Protein AF-A0A232FMF8-F1 (afdb_monomer_lite)

Organism: NCBI:txid543379

Structure (mmCIF, N/CA/C/O backbone):
data_AF-A0A232FMF8-F1
#
_entry.id   AF-A0A232FMF8-F1
#
loop_
_atom_site.group_PDB
_atom_site.id
_atom_site.type_symbol
_atom_site.label_atom_id
_atom_site.label_alt_id
_atom_site.label_comp_id
_atom_site.label_asym_id
_atom_site.label_entity_id
_atom_site.label_seq_id
_atom_site.pdbx_PDB_ins_code
_atom_site.Cartn_x
_atom_site.Cartn_y
_atom_site.Cartn_z
_atom_site.occupancy
_atom_site.B_iso_or_equiv
_atom_site.auth_seq_id
_atom_site.auth_comp_id
_atom_site.auth_asym_id
_atom_site.auth_atom_id
_atom_site.pdbx_PDB_model_num
ATOM 1 N N . LEU A 1 1 ? 9.460 13.657 -20.929 1.00 50.88 1 LEU A N 1
ATOM 2 C CA . LEU A 1 1 ? 9.846 12.705 -19.869 1.00 50.88 1 LEU A CA 1
ATOM 3 C C . LEU A 1 1 ? 8.566 12.010 -19.461 1.00 50.88 1 LEU A C 1
ATOM 5 O O . LEU A 1 1 ? 7.736 12.652 -18.833 1.00 50.88 1 LEU A O 1
ATOM 9 N N . GLU A 1 2 ? 8.335 10.783 -19.924 1.00 55.31 2 GLU A N 1
ATOM 10 C CA . GLU A 1 2 ? 7.250 9.983 -19.351 1.00 55.31 2 GLU A CA 1
ATOM 11 C C . GLU A 1 2 ? 7.570 9.802 -17.869 1.00 55.31 2 GLU A C 1
ATOM 13 O O . GLU A 1 2 ? 8.673 9.373 -17.522 1.00 55.31 2 GLU A O 1
ATOM 18 N N . VAL A 1 3 ? 6.641 10.207 -17.002 1.00 60.56 3 VAL A N 1
ATOM 19 C CA . VAL A 1 3 ? 6.680 9.833 -15.590 1.00 60.56 3 VAL A CA 1
ATOM 20 C C . VAL A 1 3 ? 6.604 8.317 -15.600 1.00 60.56 3 VAL A C 1
ATOM 22 O O . VAL A 1 3 ? 5.570 7.735 -15.924 1.00 60.56 3 VAL A O 1
ATOM 25 N N . ARG A 1 4 ? 7.754 7.676 -15.404 1.00 63.88 4 ARG A N 1
ATOM 26 C CA . ARG A 1 4 ? 7.856 6.228 -15.358 1.00 63.88 4 ARG A CA 1
ATOM 27 C C . ARG A 1 4 ? 7.075 5.815 -14.117 1.00 63.88 4 ARG A C 1
ATOM 29 O O . ARG A 1 4 ? 7.614 5.945 -13.027 1.00 63.88 4 ARG A O 1
ATOM 36 N N . ARG A 1 5 ? 5.812 5.413 -14.305 1.00 71.81 5 ARG A N 1
ATOM 37 C CA . ARG A 1 5 ? 4.963 4.823 -13.263 1.00 71.81 5 ARG A CA 1
ATOM 38 C C . ARG A 1 5 ? 5.743 3.656 -12.683 1.00 71.81 5 ARG A C 1
ATOM 40 O O . ARG A 1 5 ? 6.062 2.718 -13.426 1.00 71.81 5 ARG A O 1
ATOM 47 N N . LEU A 1 6 ? 6.197 3.801 -11.447 1.00 84.19 6 LEU A N 1
ATOM 48 C CA . LEU A 1 6 ? 7.220 2.928 -10.892 1.00 84.19 6 LEU A CA 1
ATOM 49 C C . LEU A 1 6 ? 6.694 2.279 -9.627 1.00 84.19 6 LEU A C 1
ATOM 51 O O . LEU A 1 6 ? 6.981 2.750 -8.535 1.00 84.19 6 LEU A O 1
ATOM 55 N N . CYS A 1 7 ? 6.016 1.153 -9.807 1.00 90.88 7 CYS A N 1
ATOM 56 C CA . CYS A 1 7 ? 5.646 0.313 -8.688 1.00 90.88 7 CYS A CA 1
ATOM 57 C C . CYS A 1 7 ? 6.869 -0.003 -7.813 1.00 90.88 7 CYS A C 1
ATOM 59 O O . CYS A 1 7 ? 7.905 -0.476 -8.302 1.00 90.88 7 CYS A O 1
ATOM 61 N N . GLY A 1 8 ? 6.733 0.280 -6.523 1.00 92.00 8 GLY A N 1
ATOM 62 C CA . GLY A 1 8 ? 7.746 0.094 -5.495 1.00 92.00 8 GLY A CA 1
ATOM 63 C C . GLY A 1 8 ? 8.553 1.353 -5.168 1.00 92.00 8 GLY A C 1
ATOM 64 O O . GLY A 1 8 ? 9.606 1.252 -4.530 1.00 92.00 8 GLY A O 1
ATOM 65 N N . ASN A 1 9 ? 8.098 2.535 -5.596 1.00 92.38 9 ASN A N 1
ATOM 66 C CA . ASN A 1 9 ? 8.707 3.831 -5.279 1.00 92.38 9 ASN A CA 1
ATOM 67 C C . ASN A 1 9 ? 8.054 4.528 -4.066 1.00 92.38 9 ASN A C 1
ATOM 69 O O . ASN A 1 9 ? 8.494 5.620 -3.693 1.00 92.38 9 ASN A O 1
ATOM 73 N N . ARG A 1 10 ? 7.062 3.890 -3.426 1.00 89.75 10 ARG A N 1
ATOM 74 C CA . ARG A 1 10 ? 6.263 4.400 -2.291 1.00 89.75 10 ARG A CA 1
ATOM 75 C C . ARG A 1 10 ? 5.351 5.578 -2.651 1.00 89.75 10 ARG A C 1
ATOM 77 O O . ARG A 1 10 ? 4.957 6.343 -1.767 1.00 89.75 10 ARG A O 1
ATOM 84 N N . VAL A 1 11 ? 5.026 5.741 -3.928 1.00 89.12 11 VAL A N 1
ATOM 85 C CA . VAL A 1 11 ? 4.112 6.757 -4.449 1.00 89.12 11 VAL A CA 1
ATOM 86 C C . VAL A 1 11 ? 3.036 6.038 -5.243 1.00 89.12 11 VAL A C 1
ATOM 88 O O . VAL A 1 11 ? 3.329 5.412 -6.246 1.00 89.12 11 VAL A O 1
ATOM 91 N N . ILE A 1 12 ? 1.782 6.157 -4.805 1.00 88.00 12 ILE A N 1
ATOM 92 C CA . ILE A 1 12 ? 0.657 5.568 -5.535 1.00 88.00 12 ILE A CA 1
ATOM 93 C C . ILE A 1 12 ? 0.423 6.392 -6.805 1.00 88.00 12 ILE A C 1
ATOM 95 O O . ILE A 1 12 ? -0.134 7.494 -6.747 1.00 88.00 12 ILE A O 1
ATOM 99 N N . ASP A 1 13 ? 0.862 5.861 -7.943 1.00 89.88 13 ASP A N 1
ATOM 100 C CA . ASP A 1 13 ? 0.668 6.468 -9.258 1.00 89.88 13 ASP A CA 1
ATOM 101 C C . ASP A 1 13 ? -0.716 6.124 -9.852 1.00 89.88 13 ASP A C 1
ATOM 103 O O . ASP A 1 13 ? -1.456 5.258 -9.378 1.00 89.88 13 ASP A O 1
ATOM 107 N N . GLU A 1 14 ? -1.099 6.801 -10.940 1.00 85.69 14 GLU A N 1
ATOM 108 C CA . GLU A 1 14 ? -2.348 6.497 -11.649 1.00 85.69 14 GLU A CA 1
ATOM 109 C C . GLU A 1 14 ? -2.427 5.022 -12.085 1.00 85.69 14 GLU A C 1
ATOM 111 O O . GLU A 1 14 ? -1.657 4.560 -12.933 1.00 85.69 14 GLU A O 1
ATOM 116 N N . GLY A 1 15 ? -3.435 4.312 -11.572 1.00 86.44 15 GLY A N 1
ATOM 117 C CA . GLY A 1 15 ? -3.691 2.900 -11.873 1.00 86.44 15 GLY A CA 1
ATOM 118 C C . GLY A 1 15 ? -3.140 1.923 -10.831 1.00 86.44 15 GLY A C 1
ATOM 119 O O . GLY A 1 15 ? -3.481 0.737 -10.889 1.00 86.44 15 GLY A O 1
ATOM 120 N N . GLU A 1 16 ? -2.357 2.413 -9.874 1.00 91.56 16 GLU A N 1
ATOM 121 C CA . GLU A 1 16 ? -1.955 1.677 -8.680 1.00 91.56 16 GLU A CA 1
ATOM 122 C C . GLU A 1 16 ? -3.006 1.845 -7.575 1.00 91.56 16 GLU A C 1
ATOM 124 O O . GLU A 1 16 ? -3.759 2.819 -7.531 1.00 91.56 16 GLU A O 1
ATOM 129 N N . GLN A 1 17 ? -3.097 0.850 -6.699 1.00 90.25 17 GLN A N 1
ATOM 130 C CA . GLN A 1 17 ? -3.996 0.861 -5.539 1.00 90.25 17 GLN A CA 1
ATOM 131 C C . GLN A 1 17 ? -3.224 0.929 -4.220 1.00 90.25 17 GLN A C 1
ATOM 133 O O . GLN A 1 17 ? -3.821 1.161 -3.173 1.00 90.25 17 GLN A O 1
ATOM 138 N N . CYS A 1 18 ? -1.920 0.669 -4.260 1.00 91.69 18 CYS A N 1
ATOM 139 C CA . CYS A 1 18 ? -1.023 0.692 -3.118 1.00 91.69 18 CYS A CA 1
ATOM 140 C C . CYS A 1 18 ? 0.423 0.716 -3.619 1.00 91.69 18 CYS A C 1
ATOM 142 O O . CYS A 1 18 ? 0.712 0.146 -4.665 1.00 91.69 18 CYS A O 1
ATOM 144 N N . ASP A 1 19 ? 1.329 1.316 -2.851 1.00 93.50 19 ASP A N 1
ATOM 145 C CA . ASP A 1 19 ? 2.768 1.162 -3.052 1.00 93.50 19 ASP A CA 1
ATOM 146 C C . ASP A 1 19 ? 3.462 1.118 -1.684 1.00 93.50 19 ASP A C 1
ATOM 148 O O . ASP A 1 19 ? 3.482 2.082 -0.916 1.00 93.50 19 ASP A O 1
ATOM 152 N N . CYS A 1 20 ? 4.005 -0.050 -1.373 1.00 93.12 20 CYS A N 1
ATOM 153 C CA . CYS A 1 20 ? 4.649 -0.408 -0.112 1.00 93.12 20 CYS A CA 1
ATOM 154 C C . CYS A 1 20 ? 6.189 -0.339 -0.183 1.00 93.12 20 CYS A C 1
ATOM 156 O O . CYS A 1 20 ? 6.865 -0.652 0.805 1.00 93.12 20 CYS A O 1
ATOM 158 N N . GLY A 1 21 ? 6.753 0.093 -1.314 1.00 92.31 21 GLY A N 1
ATOM 159 C CA . GLY A 1 21 ? 8.186 0.089 -1.593 1.00 92.31 21 GLY A CA 1
ATOM 160 C C . GLY A 1 21 ? 8.649 -1.164 -2.331 1.00 92.31 21 GLY A C 1
ATOM 161 O O . GLY A 1 21 ? 7.890 -1.825 -3.037 1.00 92.31 21 GLY A O 1
ATOM 162 N N . THR A 1 22 ? 9.929 -1.494 -2.186 1.00 92.88 22 THR A N 1
ATOM 163 C CA . THR A 1 22 ? 10.533 -2.604 -2.934 1.00 92.88 22 THR A CA 1
ATOM 164 C C . THR A 1 22 ? 9.925 -3.961 -2.556 1.00 92.88 22 THR A C 1
ATOM 166 O O . THR A 1 22 ? 9.327 -4.120 -1.492 1.00 92.88 22 THR A O 1
ATOM 169 N N . ILE A 1 23 ? 10.123 -4.976 -3.407 1.00 91.25 23 ILE A N 1
ATOM 170 C CA . ILE A 1 23 ? 9.576 -6.330 -3.203 1.00 91.25 23 ILE A CA 1
ATOM 171 C C . ILE A 1 23 ? 9.936 -6.903 -1.825 1.00 91.25 23 ILE A C 1
ATOM 173 O O . ILE A 1 23 ? 9.077 -7.470 -1.152 1.00 91.25 23 ILE A O 1
ATOM 177 N N . GLU A 1 24 ? 11.184 -6.739 -1.393 1.00 90.38 24 GLU A N 1
ATOM 178 C CA . GLU A 1 24 ? 11.678 -7.276 -0.118 1.00 90.38 24 GLU A CA 1
ATOM 179 C C . GLU A 1 24 ? 11.081 -6.547 1.095 1.00 90.38 24 GLU A C 1
ATOM 181 O O . GLU A 1 24 ? 10.749 -7.163 2.111 1.00 90.38 24 GLU A O 1
ATOM 186 N N . GLU A 1 25 ? 10.910 -5.230 0.989 1.00 89.44 25 GLU A N 1
ATOM 187 C CA . GLU A 1 25 ? 10.332 -4.410 2.054 1.00 89.44 25 GLU A CA 1
ATOM 188 C C . GLU A 1 25 ? 8.836 -4.685 2.201 1.00 89.44 25 GLU A C 1
ATOM 190 O O . GLU A 1 25 ? 8.339 -4.893 3.310 1.00 89.44 25 GLU A O 1
ATOM 195 N N . CYS A 1 26 ? 8.125 -4.728 1.076 1.00 91.31 26 CYS A N 1
ATOM 196 C CA . CYS A 1 26 ? 6.677 -4.832 1.050 1.00 91.31 26 CYS A CA 1
ATOM 197 C C . CYS A 1 26 ? 6.154 -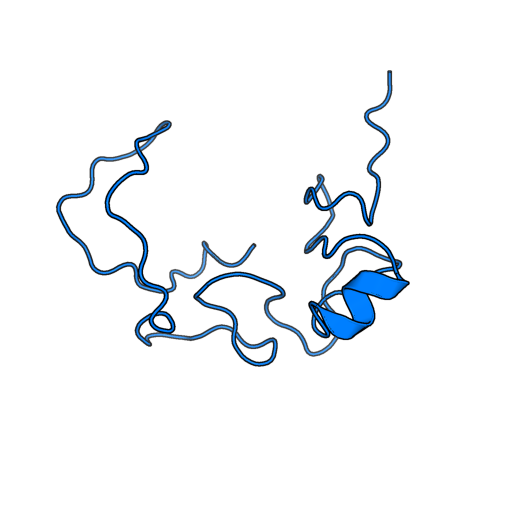6.118 1.690 1.00 91.31 26 CYS A C 1
ATOM 199 O O . CYS A 1 26 ? 5.195 -6.067 2.457 1.00 91.31 26 CYS A O 1
ATOM 201 N N . GLN A 1 27 ? 6.830 -7.252 1.460 1.00 86.69 27 GLN A N 1
ATOM 202 C CA . GLN A 1 27 ? 6.456 -8.545 2.050 1.00 86.69 27 GLN A CA 1
ATOM 203 C C . GLN A 1 27 ? 6.335 -8.495 3.580 1.00 86.69 27 GLN A C 1
ATOM 205 O O . GLN A 1 27 ? 5.548 -9.241 4.160 1.00 86.69 27 GLN A O 1
ATOM 210 N N . ASN A 1 28 ? 7.102 -7.613 4.229 1.00 87.75 28 ASN A N 1
ATOM 211 C CA . ASN A 1 28 ? 7.099 -7.443 5.679 1.00 87.75 28 ASN A CA 1
ATOM 212 C C . ASN A 1 28 ? 6.261 -6.241 6.141 1.00 87.75 28 ASN A C 1
ATOM 214 O O . ASN A 1 28 ? 5.785 -6.232 7.276 1.00 87.75 28 ASN A O 1
ATOM 218 N N . LEU A 1 29 ? 6.115 -5.219 5.293 1.00 89.62 29 LEU A N 1
ATOM 219 C CA . LEU A 1 29 ? 5.459 -3.961 5.641 1.00 89.62 29 LEU A CA 1
ATOM 220 C C . LEU A 1 29 ? 3.940 -4.025 5.453 1.00 89.62 29 LEU A C 1
ATOM 222 O O . LEU A 1 29 ? 3.196 -3.556 6.314 1.00 89.62 29 LEU A O 1
ATOM 226 N N . ASP A 1 30 ? 3.496 -4.580 4.328 1.00 90.00 30 ASP A N 1
ATOM 227 C CA . ASP A 1 30 ? 2.104 -4.524 3.902 1.00 90.00 30 ASP A CA 1
ATOM 228 C C . ASP A 1 30 ? 1.714 -5.788 3.112 1.00 90.00 30 ASP A C 1
ATOM 230 O O . ASP A 1 30 ? 1.809 -5.823 1.884 1.00 90.00 30 ASP A O 1
ATOM 234 N N . PRO A 1 31 ? 1.237 -6.846 3.795 1.00 91.69 31 PRO A N 1
ATOM 235 C CA . PRO A 1 31 ? 0.819 -8.087 3.138 1.00 91.69 31 PRO A CA 1
ATOM 236 C C . PRO A 1 31 ? -0.449 -7.927 2.279 1.00 91.69 31 PRO A C 1
ATOM 238 O O . PRO A 1 31 ? -0.890 -8.880 1.634 1.00 91.69 31 PRO A O 1
ATOM 241 N N . CYS A 1 32 ? -1.076 -6.751 2.297 1.00 94.44 32 CYS A N 1
ATOM 242 C CA . CYS A 1 32 ? -2.282 -6.450 1.542 1.00 94.44 32 CYS A CA 1
ATOM 243 C C . CYS A 1 32 ? -1.966 -5.891 0.149 1.00 94.44 32 CYS A C 1
ATOM 245 O O . CYS A 1 32 ? -2.848 -5.876 -0.712 1.00 94.44 32 CYS A O 1
ATOM 247 N N . CYS A 1 33 ? -0.727 -5.449 -0.075 1.00 94.38 33 CYS A N 1
ATOM 248 C CA . CYS A 1 33 ? -0.254 -4.944 -1.352 1.00 94.38 33 CYS A CA 1
ATOM 249 C C . CYS A 1 33 ? 0.580 -6.003 -2.085 1.00 94.38 33 CYS A C 1
ATOM 251 O O . CYS A 1 33 ? 1.457 -6.635 -1.501 1.00 94.38 33 CYS A O 1
ATOM 253 N N . ASP A 1 34 ? 0.318 -6.201 -3.375 1.00 93.88 34 ASP A N 1
ATOM 254 C CA . ASP A 1 34 ? 1.174 -6.994 -4.254 1.00 93.88 34 ASP A CA 1
ATOM 255 C C . ASP A 1 34 ? 2.336 -6.115 -4.755 1.00 93.88 34 ASP A C 1
ATOM 257 O O . ASP A 1 34 ? 2.107 -5.219 -5.573 1.00 93.88 34 ASP A O 1
ATOM 261 N N . PRO A 1 35 ? 3.588 -6.373 -4.328 1.00 92.06 35 PRO A N 1
ATOM 262 C CA . PRO A 1 35 ? 4.726 -5.527 -4.677 1.00 92.06 35 PRO A CA 1
ATOM 263 C C . PRO A 1 35 ? 5.162 -5.610 -6.141 1.00 92.06 35 PRO A C 1
ATOM 265 O O . PRO A 1 35 ? 6.043 -4.863 -6.558 1.00 92.06 35 PRO A O 1
ATOM 268 N N . ILE A 1 36 ? 4.623 -6.552 -6.918 1.00 91.94 36 ILE A N 1
ATOM 269 C CA . ILE A 1 36 ? 4.934 -6.678 -8.346 1.00 91.94 36 ILE A CA 1
ATOM 270 C C . ILE A 1 36 ? 3.974 -5.820 -9.167 1.00 91.94 36 ILE A C 1
ATOM 272 O O . ILE A 1 36 ? 4.352 -5.291 -10.213 1.00 91.94 36 ILE A O 1
ATOM 276 N N . THR A 1 37 ? 2.722 -5.710 -8.719 1.00 92.25 37 THR A N 1
ATOM 277 C CA . THR A 1 37 ? 1.656 -5.062 -9.490 1.00 92.25 37 THR A CA 1
ATOM 278 C C . THR A 1 37 ? 1.173 -3.743 -8.896 1.00 92.25 37 THR A C 1
ATOM 280 O O . THR A 1 37 ? 0.436 -3.038 -9.585 1.00 92.25 37 THR A O 1
ATOM 283 N N . CYS A 1 38 ? 1.567 -3.413 -7.660 1.00 93.12 38 CYS A N 1
ATOM 284 C CA . CYS A 1 38 ? 1.089 -2.256 -6.895 1.00 93.12 38 CYS A CA 1
ATOM 285 C C . CYS A 1 38 ? -0.442 -2.192 -6.841 1.00 93.12 38 CYS A C 1
ATOM 287 O O . CYS A 1 38 ? -1.091 -1.146 -6.926 1.00 93.12 38 CYS A O 1
ATOM 289 N N . LYS A 1 39 ? -1.036 -3.382 -6.735 1.00 93.25 39 LYS A N 1
ATOM 290 C CA . LYS A 1 39 ? -2.467 -3.607 -6.574 1.00 93.25 39 LYS A CA 1
ATOM 291 C C . LYS A 1 39 ? -2.723 -4.340 -5.278 1.00 93.25 39 LYS A C 1
ATOM 293 O O . LYS A 1 39 ? -1.843 -4.999 -4.729 1.00 93.25 39 LYS A O 1
ATOM 298 N N . LEU A 1 40 ? -3.959 -4.250 -4.814 1.00 94.19 40 LEU A N 1
ATOM 299 C CA . LEU A 1 40 ? -4.389 -5.036 -3.673 1.00 94.19 40 LEU A CA 1
ATOM 300 C C . LEU A 1 40 ? -4.320 -6.527 -4.010 1.00 94.19 40 LEU A C 1
ATOM 302 O O . LEU A 1 40 ? -4.641 -6.953 -5.126 1.00 94.19 40 LEU A O 1
ATOM 306 N N . THR A 1 41 ? -3.930 -7.329 -3.025 1.00 93.75 41 THR A N 1
ATOM 307 C CA . THR A 1 41 ? -4.107 -8.779 -3.106 1.00 93.75 41 THR A CA 1
ATOM 308 C C . THR A 1 41 ? -5.600 -9.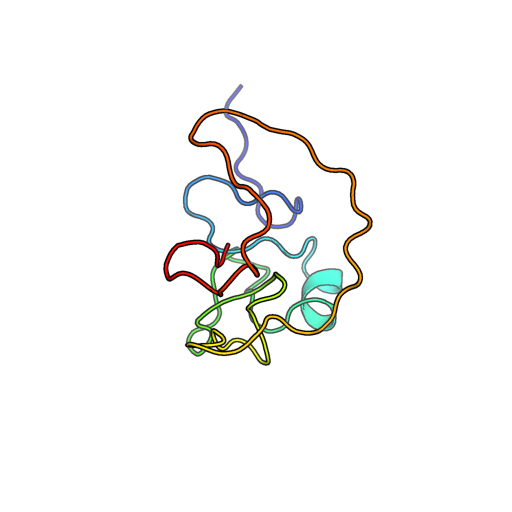112 -3.208 1.00 93.75 41 THR A C 1
ATOM 310 O O . THR A 1 41 ? -6.461 -8.305 -2.858 1.00 93.75 41 THR A O 1
ATOM 313 N N . ARG A 1 42 ? -5.945 -10.292 -3.742 1.00 91.00 42 ARG A N 1
ATOM 314 C CA . ARG A 1 42 ? -7.336 -10.630 -4.115 1.00 91.00 42 ARG A CA 1
ATOM 315 C C . ARG A 1 42 ? -8.347 -10.467 -2.979 1.00 91.00 42 ARG A C 1
ATOM 317 O O . ARG A 1 42 ? -9.504 -10.155 -3.242 1.00 91.00 42 ARG A O 1
ATOM 324 N N . GLU A 1 43 ? -7.924 -10.701 -1.745 1.00 89.62 43 GLU A N 1
ATOM 325 C CA . GLU A 1 43 ? -8.767 -10.652 -0.553 1.00 89.62 43 GLU A CA 1
ATOM 326 C C . GLU A 1 43 ? -8.664 -9.321 0.211 1.00 89.62 43 GLU A C 1
ATOM 328 O O . GLU A 1 43 ? -9.350 -9.148 1.222 1.00 89.62 43 GLU A O 1
ATOM 333 N N . ALA A 1 44 ? -7.816 -8.393 -0.240 1.00 92.50 44 ALA A N 1
ATOM 334 C CA . ALA A 1 44 ? -7.601 -7.107 0.404 1.00 92.50 44 ALA A CA 1
ATOM 335 C C . ALA A 1 44 ? -8.594 -6.042 -0.088 1.00 92.50 44 ALA A C 1
ATOM 337 O O . ALA A 1 44 ? -8.816 -5.847 -1.280 1.00 92.50 44 ALA A O 1
ATOM 338 N N . GLU A 1 45 ? -9.171 -5.309 0.860 1.00 89.75 45 GLU A N 1
ATOM 339 C CA . GLU A 1 45 ? -10.043 -4.148 0.632 1.00 89.75 45 GLU A CA 1
ATOM 340 C C . GLU A 1 45 ? -9.298 -2.816 0.817 1.00 89.75 45 GLU A C 1
ATOM 342 O O . GLU A 1 45 ? -9.815 -1.753 0.474 1.00 89.75 45 GLU A O 1
ATOM 347 N N . CYS A 1 46 ? -8.122 -2.867 1.440 1.00 87.25 46 CYS A N 1
ATOM 348 C CA . CYS A 1 46 ? -7.225 -1.749 1.706 1.00 87.25 46 CYS A CA 1
ATOM 349 C C . CYS A 1 46 ? -5.802 -2.279 1.916 1.00 87.25 46 CYS A C 1
ATOM 351 O O . CYS A 1 46 ? -5.636 -3.453 2.254 1.00 87.25 46 CYS A O 1
ATOM 353 N N . ALA A 1 47 ? -4.807 -1.406 1.760 1.00 88.00 47 ALA A N 1
ATOM 354 C CA . ALA A 1 47 ? -3.401 -1.718 2.006 1.00 88.00 47 ALA A CA 1
ATOM 355 C C . ALA A 1 47 ? -2.855 -0.972 3.228 1.00 88.00 47 ALA A C 1
ATOM 357 O O . ALA A 1 47 ? -2.531 -1.573 4.252 1.00 88.00 47 ALA A O 1
ATOM 358 N N . SER A 1 48 ? -2.903 0.362 3.185 1.00 80.31 48 SER A N 1
ATOM 359 C CA . SER A 1 48 ? -2.307 1.213 4.212 1.00 80.31 48 SER A CA 1
ATOM 360 C C . SER A 1 48 ? -3.325 2.122 4.924 1.00 80.31 48 SER A C 1
ATOM 362 O O . SER A 1 48 ? -4.519 2.149 4.613 1.00 80.31 48 SER A O 1
ATOM 364 N N . GLY A 1 49 ? -2.856 2.859 5.935 1.00 76.31 49 GLY A N 1
ATOM 365 C CA . GLY A 1 49 ? -3.617 3.928 6.583 1.00 76.31 49 GLY A CA 1
ATOM 366 C C . GLY A 1 49 ? -4.379 3.543 7.863 1.00 76.31 49 GLY A C 1
ATOM 367 O O . GLY A 1 49 ? -4.551 2.373 8.206 1.00 76.31 49 GLY A O 1
ATOM 368 N N . PRO A 1 50 ? -4.878 4.547 8.613 1.00 73.38 50 PRO A N 1
ATOM 369 C CA . PRO A 1 50 ? -5.454 4.366 9.954 1.00 73.38 50 PRO A CA 1
ATOM 370 C C . PRO A 1 50 ? -6.804 3.625 9.973 1.00 73.38 50 PRO A C 1
ATOM 372 O O . PRO A 1 50 ? -7.311 3.279 11.046 1.00 73.38 50 PRO A O 1
ATOM 375 N N . CYS A 1 51 ? -7.387 3.414 8.792 1.00 79.06 51 CYS A N 1
ATOM 376 C CA . CYS A 1 51 ? -8.662 2.742 8.563 1.00 79.06 51 CYS A CA 1
ATOM 377 C C . CYS A 1 51 ? -8.512 1.344 7.953 1.00 79.06 51 CYS A C 1
ATOM 379 O O . CYS A 1 51 ? -9.526 0.694 7.690 1.00 79.06 51 CYS A O 1
ATOM 381 N N . CYS A 1 52 ? -7.277 0.877 7.759 1.00 81.75 52 CYS A N 1
ATOM 382 C CA . CYS A 1 52 ? -6.994 -0.472 7.308 1.00 81.75 52 CYS A CA 1
ATOM 383 C C . CYS A 1 52 ? -6.533 -1.335 8.481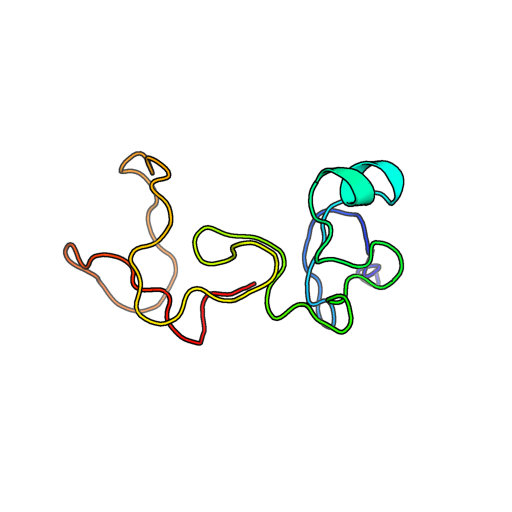 1.00 81.75 52 CYS A C 1
ATOM 385 O O . CYS A 1 52 ? -5.623 -0.972 9.229 1.00 81.75 52 CYS A O 1
ATOM 387 N N . LYS A 1 53 ? -7.179 -2.484 8.673 1.00 86.00 53 LYS A N 1
ATOM 388 C CA . LYS A 1 53 ? -6.736 -3.482 9.646 1.00 86.00 53 LYS A CA 1
ATOM 389 C C . LYS A 1 53 ? -6.878 -4.864 9.042 1.00 86.00 53 LYS A C 1
ATOM 391 O O . LYS A 1 53 ? -7.982 -5.260 8.682 1.00 86.00 53 LYS A O 1
ATOM 396 N N . ASN A 1 54 ? -5.777 -5.613 8.994 1.00 88.94 54 ASN A N 1
ATOM 397 C CA . ASN A 1 54 ? -5.736 -6.955 8.407 1.00 88.94 54 ASN A CA 1
ATOM 398 C C . ASN A 1 54 ? -6.339 -6.972 6.990 1.00 88.94 54 ASN A C 1
ATOM 400 O O . ASN A 1 54 ? -7.213 -7.789 6.703 1.00 88.94 54 ASN A O 1
ATOM 404 N N . CYS A 1 55 ? -5.937 -6.011 6.154 1.00 91.12 55 CYS A N 1
ATOM 405 C CA . CYS A 1 55 ? -6.415 -5.844 4.779 1.00 91.12 55 CYS A CA 1
ATOM 406 C C . CYS A 1 55 ? -7.924 -5.609 4.632 1.00 91.12 55 CYS A C 1
ATOM 408 O O . CYS A 1 55 ? -8.461 -5.720 3.534 1.00 91.12 55 CYS A O 1
ATOM 410 N N . ARG A 1 56 ? -8.630 -5.295 5.723 1.00 87.94 56 ARG A N 1
ATOM 411 C CA . ARG A 1 56 ? -10.057 -4.979 5.707 1.00 87.94 56 ARG A CA 1
ATOM 412 C C . ARG A 1 56 ? -10.300 -3.554 6.128 1.00 87.94 56 ARG A C 1
ATOM 414 O O . ARG A 1 56 ? -9.663 -3.032 7.055 1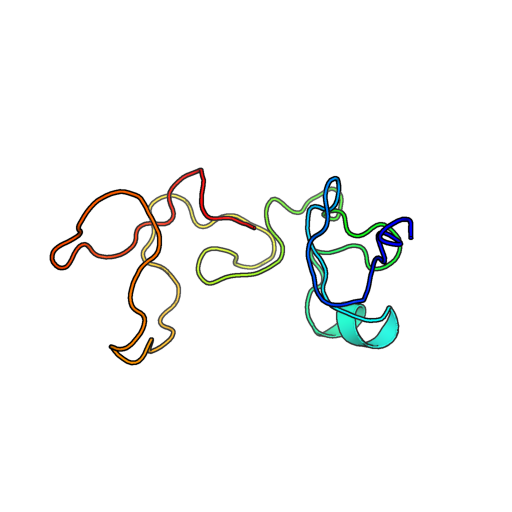.00 87.94 56 ARG A O 1
ATOM 421 N N . ARG A 1 57 ? -11.284 -2.947 5.478 1.00 80.69 57 ARG A N 1
ATOM 422 C CA . ARG A 1 57 ? -11.705 -1.602 5.821 1.00 80.69 57 ARG A CA 1
ATOM 423 C C . ARG A 1 57 ? -12.473 -1.613 7.132 1.00 80.69 57 ARG A C 1
ATOM 425 O O . ARG A 1 57 ? -13.432 -2.358 7.331 1.00 80.69 57 ARG A O 1
ATOM 432 N N . LEU A 1 58 ? -12.070 -0.728 8.030 1.00 76.19 58 LEU A N 1
ATOM 433 C CA . LEU A 1 58 ? -12.778 -0.479 9.274 1.00 76.19 58 LEU A CA 1
ATOM 434 C C . LEU A 1 58 ? -14.086 0.280 8.989 1.00 76.19 58 LEU A C 1
ATOM 436 O O . LEU A 1 58 ? -14.098 1.502 8.888 1.00 76.19 58 LEU A O 1
ATOM 440 N N . GLN A 1 59 ? -15.200 -0.439 8.857 1.00 67.50 59 GLN A N 1
ATOM 441 C CA . GLN A 1 59 ? -16.531 0.150 8.673 1.00 67.50 59 GLN A CA 1
ATOM 442 C C . GLN A 1 59 ? -17.071 0.685 10.013 1.00 67.50 59 GLN A C 1
ATOM 444 O O . GLN A 1 59 ? -17.134 -0.049 10.998 1.00 67.50 59 GLN A O 1
ATOM 449 N N . ASN A 1 60 ? -17.486 1.957 10.064 1.00 55.28 60 ASN A N 1
ATOM 450 C CA . ASN A 1 60 ? -18.176 2.586 11.208 1.00 55.28 60 ASN A CA 1
ATOM 451 C C . ASN A 1 60 ? -17.445 2.571 12.574 1.00 55.28 60 ASN A C 1
ATOM 453 O O . ASN A 1 60 ? -18.031 2.951 13.592 1.00 55.28 60 ASN A O 1
ATOM 457 N N . SER A 1 61 ? -16.165 2.194 12.627 1.00 53.50 61 SER A N 1
ATOM 458 C CA . SER A 1 61 ? -15.353 2.192 13.851 1.00 53.50 61 SER A CA 1
ATOM 459 C C . SER A 1 61 ? -14.390 3.379 13.913 1.00 53.50 61 SER A C 1
ATOM 461 O O . SER A 1 61 ? -13.973 3.918 12.890 1.00 53.50 61 SER A O 1
ATOM 463 N N . ARG A 1 62 ? -14.017 3.800 15.131 1.00 55.41 62 ARG A N 1
ATOM 464 C CA . ARG A 1 62 ? -12.961 4.810 15.305 1.00 55.41 62 ARG A CA 1
ATOM 465 C C . ARG A 1 62 ? -11.650 4.275 14.709 1.00 55.41 62 ARG A C 1
ATOM 467 O O . ARG A 1 62 ? -11.350 3.106 14.964 1.00 55.41 62 ARG A O 1
ATOM 474 N N . PRO A 1 63 ? -10.871 5.101 13.986 1.00 56.66 63 PRO A N 1
ATOM 475 C CA . PRO A 1 63 ? -9.548 4.707 13.517 1.00 56.66 63 PRO A CA 1
ATOM 476 C C . PRO A 1 63 ? -8.697 4.217 14.691 1.00 56.66 63 PRO A C 1
ATOM 478 O O . PRO A 1 63 ? -8.861 4.674 15.833 1.00 56.66 63 PRO A O 1
ATOM 481 N N . VAL A 1 64 ? -7.809 3.258 14.420 1.00 55.75 64 VAL A N 1
ATOM 482 C CA . VAL A 1 64 ? -6.875 2.739 15.428 1.00 55.75 64 VAL A CA 1
ATOM 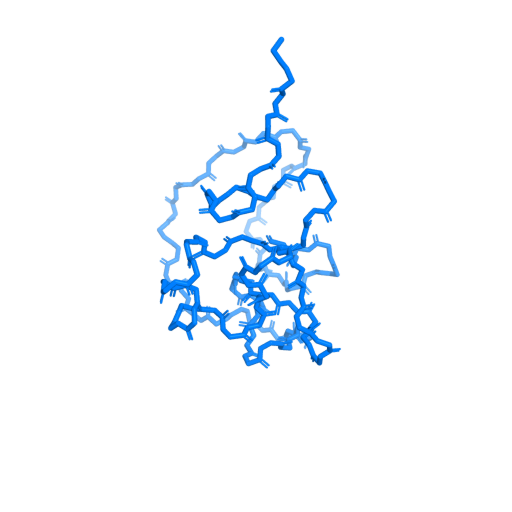483 C C . VAL A 1 64 ? -6.092 3.930 15.985 1.00 55.75 64 VAL A C 1
ATOM 485 O O . VAL A 1 64 ? -5.655 4.778 15.210 1.00 55.75 64 VAL A O 1
ATOM 488 N N . LYS A 1 65 ? -5.976 4.038 17.318 1.00 49.28 65 LYS A N 1
ATOM 489 C CA . LYS A 1 65 ? -5.326 5.167 18.005 1.00 49.28 65 LYS A CA 1
ATOM 490 C C . LYS A 1 65 ? -3.869 5.330 17.540 1.00 49.28 65 LYS A C 1
ATOM 492 O O . LYS A 1 65 ? -2.962 4.831 18.193 1.00 49.28 65 LYS A O 1
ATOM 497 N N . HIS A 1 66 ? -3.643 6.074 16.468 1.00 43.72 66 HIS A N 1
ATOM 498 C CA . HIS A 1 66 ? -2.382 6.750 16.211 1.00 43.72 66 HIS A CA 1
ATOM 499 C C . HIS A 1 66 ? -2.529 8.161 16.780 1.00 43.72 66 HIS A C 1
ATOM 501 O O . HIS A 1 66 ? -3.481 8.871 16.449 1.00 43.72 66 HIS A O 1
ATOM 507 N N . GLN A 1 67 ? -1.643 8.543 17.703 1.00 37.28 67 GLN A N 1
ATOM 508 C CA . GLN A 1 67 ? -1.537 9.930 18.148 1.00 37.28 67 GLN A CA 1
ATOM 509 C C . GLN A 1 67 ? -1.088 10.756 16.941 1.00 37.28 67 GLN A C 1
ATOM 511 O O . GLN A 1 67 ? 0.093 10.805 16.622 1.00 37.28 67 GLN A O 1
ATOM 516 N N . MET A 1 68 ? -2.035 11.360 16.230 1.00 43.25 68 MET A N 1
ATOM 517 C CA . MET A 1 68 ? -1.707 12.428 15.299 1.00 43.25 68 MET A CA 1
ATOM 518 C C . MET A 1 68 ? -1.436 13.659 16.156 1.00 43.25 68 MET A C 1
ATOM 520 O O . MET A 1 68 ? -2.337 14.134 16.846 1.00 43.25 68 MET A O 1
ATOM 524 N N . THR A 1 69 ? -0.196 14.138 16.158 1.00 38.62 69 THR A N 1
ATOM 525 C CA . THR A 1 69 ? 0.114 15.469 16.673 1.00 38.62 69 THR A CA 1
ATOM 526 C C . THR A 1 69 ? -0.748 16.479 15.912 1.00 38.62 69 THR A C 1
ATOM 528 O O . THR A 1 69 ? -0.910 16.399 14.692 1.00 38.62 69 THR A O 1
ATOM 531 N N . GLU A 1 70 ? -1.385 17.389 16.642 1.00 43.38 70 GLU A N 1
ATOM 532 C CA . GLU A 1 70 ? -2.168 18.483 16.074 1.00 43.38 70 GLU A CA 1
ATOM 533 C C . GLU A 1 70 ? -1.217 19.417 15.315 1.00 43.38 70 G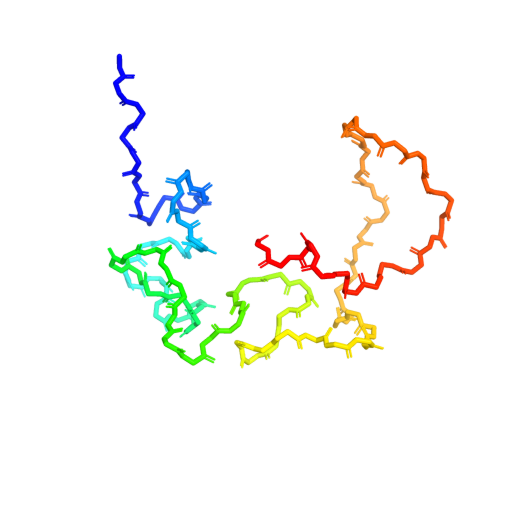LU A C 1
ATOM 535 O O . GLU A 1 70 ? -0.659 20.311 15.929 1.00 43.38 70 GLU A O 1
ATOM 540 N N . ASN A 1 71 ? -0.936 19.155 14.031 1.00 42.44 71 ASN A N 1
ATOM 541 C CA . ASN A 1 71 ? -0.275 20.086 13.100 1.00 42.44 71 ASN A CA 1
ATOM 542 C C . ASN A 1 71 ? -0.243 19.529 11.662 1.00 42.44 71 ASN A C 1
ATOM 544 O O . ASN A 1 71 ? 0.793 19.086 11.167 1.00 42.44 71 ASN A O 1
ATOM 548 N N . SER A 1 72 ? -1.363 19.564 10.935 1.00 41.78 72 SER A N 1
ATOM 549 C CA . SER A 1 72 ? -1.324 19.464 9.464 1.00 41.78 72 SER A CA 1
ATOM 550 C C . SER A 1 72 ? -2.440 20.308 8.855 1.00 41.78 72 SER A C 1
ATOM 552 O O . SER A 1 72 ? -3.621 20.061 9.096 1.00 41.78 72 SER A O 1
ATOM 554 N N . VAL A 1 73 ? -2.040 21.338 8.110 1.00 37.41 73 VAL A N 1
ATOM 555 C CA . VAL A 1 73 ? -2.886 22.406 7.570 1.00 37.41 73 VAL A CA 1
ATOM 556 C C . VAL A 1 73 ? -2.949 22.299 6.036 1.00 37.41 73 VAL A C 1
ATOM 558 O O . VAL A 1 73 ? -1.911 22.252 5.390 1.00 37.41 73 VAL A O 1
ATOM 561 N N . VAL A 1 74 ? -4.202 22.241 5.547 1.00 40.66 74 VAL A N 1
ATOM 562 C CA . VAL A 1 74 ? -4.851 22.467 4.221 1.00 40.66 74 VAL A CA 1
ATOM 563 C C . VAL A 1 74 ? -4.141 22.209 2.884 1.00 40.66 74 VAL A C 1
ATOM 565 O O . VAL A 1 74 ? -3.081 22.772 2.676 1.00 40.66 74 VAL A O 1
ATOM 568 N N . ILE A 1 75 ? -4.879 21.614 1.912 1.00 31.98 75 ILE A N 1
ATOM 569 C CA . ILE A 1 75 ? -5.213 22.240 0.598 1.00 31.98 75 ILE A CA 1
ATOM 570 C C . ILE A 1 75 ? -6.627 21.821 0.094 1.00 31.98 75 ILE A C 1
ATOM 572 O O . ILE A 1 75 ? -6.950 20.643 0.019 1.00 31.98 75 ILE A O 1
ATOM 576 N N . ASN A 1 76 ? -7.435 22.840 -0.245 1.00 34.72 76 ASN A N 1
ATOM 577 C CA . ASN A 1 76 ? -8.631 22.928 -1.112 1.00 34.72 76 ASN A CA 1
ATOM 578 C C . ASN A 1 76 ? -9.698 21.819 -1.100 1.00 34.72 76 ASN A C 1
ATOM 580 O O . ASN A 1 76 ? -9.885 21.135 -2.092 1.00 34.72 76 ASN A O 1
ATOM 584 N N . THR A 1 77 ? -10.492 21.745 -0.037 1.00 32.72 77 THR A N 1
ATOM 585 C CA . THR A 1 77 ? -11.940 22.046 -0.051 1.00 32.72 77 THR A CA 1
ATOM 586 C C . THR A 1 77 ? -12.471 21.750 1.349 1.00 32.72 77 THR A C 1
ATOM 588 O O . THR A 1 77 ? -12.381 20.620 1.809 1.00 32.72 77 THR A O 1
ATOM 591 N N . LEU A 1 78 ? -13.072 22.763 1.977 1.00 32.28 78 LEU A N 1
ATOM 592 C CA . LEU A 1 78 ? -13.946 22.669 3.153 1.00 32.28 78 LEU A CA 1
ATOM 593 C C . LEU A 1 78 ? -13.256 22.579 4.530 1.00 32.28 78 LEU A C 1
ATOM 595 O O . LEU A 1 78 ? -12.550 21.641 4.886 1.00 32.28 78 LEU A O 1
ATOM 599 N N . SER A 1 79 ? -13.522 23.621 5.318 1.00 41.41 79 SER A N 1
ATOM 600 C CA . SER A 1 79 ? -13.238 23.775 6.743 1.00 41.41 79 SER A CA 1
ATOM 601 C C . SER A 1 79 ? -13.733 22.592 7.571 1.00 41.41 79 SER A C 1
ATOM 603 O O . SER A 1 79 ? -14.873 22.178 7.386 1.00 41.41 79 SER A O 1
ATOM 605 N N . PHE A 1 80 ? -12.979 22.151 8.583 1.00 40.88 80 PHE A N 1
ATOM 606 C CA . PHE A 1 80 ? -13.552 21.304 9.634 1.00 40.88 80 PHE A CA 1
ATOM 607 C C . PHE A 1 80 ? -13.073 21.690 11.033 1.00 40.88 80 PHE A C 1
ATOM 609 O O . PHE A 1 80 ? -11.926 21.479 11.420 1.00 40.88 80 PHE A O 1
ATOM 616 N N . ALA A 1 81 ? -14.018 22.213 11.813 1.00 37.88 81 ALA A N 1
ATOM 617 C CA . ALA A 1 81 ? -13.973 22.194 13.261 1.00 37.88 81 ALA A CA 1
ATOM 618 C C . ALA A 1 81 ? -14.072 20.735 13.741 1.00 37.88 81 ALA A C 1
ATOM 620 O O . ALA A 1 81 ? -15.104 20.099 13.563 1.00 37.88 81 ALA A O 1
ATOM 621 N N . GLY A 1 82 ? -12.997 20.206 14.330 1.00 47.34 82 GLY A N 1
ATOM 622 C CA . GLY A 1 82 ? -13.018 19.141 15.344 1.00 47.34 82 GLY A CA 1
ATOM 623 C C . GLY A 1 82 ? -13.940 17.927 15.145 1.00 47.34 82 GLY A C 1
ATOM 624 O O . GLY A 1 82 ? -14.510 17.446 16.126 1.00 47.34 82 GLY A O 1
ATOM 625 N N . THR A 1 83 ? -14.104 17.387 13.936 1.00 43.44 83 THR A N 1
ATOM 626 C CA . THR A 1 83 ? -14.840 16.131 13.746 1.00 43.44 83 THR A CA 1
ATOM 627 C C . THR A 1 83 ? -13.885 14.949 13.919 1.00 43.44 83 THR A C 1
ATOM 629 O O . THR A 1 83 ? -12.817 14.881 13.314 1.00 43.44 83 THR A O 1
ATOM 632 N N . LYS A 1 84 ? -14.239 13.985 14.781 1.00 51.16 84 LYS A N 1
ATOM 633 C CA . LYS A 1 84 ? -13.555 12.682 14.823 1.00 51.16 84 LYS A CA 1
ATOM 634 C C . LYS A 1 84 ? -13.552 12.119 13.401 1.00 51.16 84 LYS A C 1
ATOM 636 O O . LYS A 1 84 ? -14.634 11.821 12.901 1.00 51.16 84 LYS A O 1
ATOM 641 N N . ARG A 1 85 ? -12.372 11.971 12.784 1.00 54.16 85 ARG A N 1
ATOM 642 C CA . ARG A 1 85 ? -12.230 11.336 11.466 1.00 54.16 85 ARG A CA 1
ATOM 643 C C . ARG A 1 85 ? -12.860 9.946 11.545 1.00 54.16 85 ARG A C 1
ATOM 645 O O . ARG A 1 85 ? -12.388 9.093 12.300 1.00 54.16 85 ARG A O 1
ATOM 652 N N . LYS A 1 86 ? -13.987 9.765 10.863 1.00 53.72 86 LYS A N 1
ATOM 653 C CA . LYS A 1 86 ? -14.578 8.452 10.616 1.00 53.72 86 LYS A CA 1
ATOM 654 C C . LYS A 1 86 ? -13.884 7.887 9.382 1.00 53.72 86 LYS A C 1
ATOM 656 O O . LYS A 1 86 ? -13.365 8.642 8.566 1.00 53.72 86 LYS A O 1
ATOM 661 N N . CYS A 1 87 ? -13.824 6.567 9.283 1.00 60.06 87 CYS A N 1
ATOM 662 C CA . CYS A 1 87 ? -13.367 5.918 8.066 1.00 60.06 87 CYS A CA 1
ATOM 663 C C . CYS A 1 87 ? -14.469 6.077 7.016 1.00 60.06 87 CYS A C 1
ATOM 665 O O . CYS A 1 87 ? -15.350 5.226 6.914 1.00 60.06 87 CYS A O 1
ATOM 667 N N . ASP A 1 88 ? -14.472 7.210 6.316 1.00 52.34 88 ASP A N 1
ATOM 668 C CA . ASP A 1 88 ? -15.382 7.432 5.198 1.00 52.34 88 ASP A CA 1
ATOM 669 C C . ASP A 1 88 ? -15.002 6.502 4.039 1.00 52.34 88 ASP A C 1
ATOM 671 O O . ASP A 1 88 ? -13.853 6.063 3.916 1.00 52.34 88 ASP A O 1
ATOM 675 N N . ALA A 1 89 ? -15.986 6.167 3.199 1.00 47.12 89 ALA A N 1
ATOM 676 C CA . ALA A 1 89 ? -15.845 5.295 2.030 1.00 47.12 89 ALA A CA 1
ATOM 677 C C . ALA A 1 89 ? -14.642 5.671 1.135 1.00 47.12 89 ALA A C 1
ATOM 679 O O . ALA A 1 89 ? -14.053 4.779 0.528 1.00 47.12 89 ALA A O 1
ATOM 680 N N . ASP A 1 90 ? -14.233 6.939 1.168 1.00 38.12 90 ASP A N 1
ATOM 681 C CA . ASP A 1 90 ? -13.343 7.565 0.194 1.00 38.12 90 ASP A CA 1
ATOM 682 C C . ASP A 1 90 ? -11.900 7.790 0.696 1.00 38.12 90 ASP A C 1
ATOM 684 O O . ASP A 1 90 ? -11.047 8.228 -0.068 1.00 38.12 90 ASP A O 1
ATOM 688 N N . VAL A 1 91 ? -11.594 7.478 1.966 1.00 43.22 91 VAL A N 1
ATOM 689 C CA . VAL A 1 91 ? -10.243 7.621 2.557 1.00 43.22 91 VAL A CA 1
ATOM 690 C C . VAL A 1 91 ? -9.673 6.234 2.864 1.00 43.22 91 VAL A C 1
ATOM 692 O O . VAL A 1 91 ? -9.652 5.785 4.012 1.00 43.22 91 VAL A O 1
ATOM 695 N N . ALA A 1 92 ? -9.295 5.501 1.819 1.00 42.00 92 ALA A N 1
ATOM 696 C CA . ALA A 1 92 ? -8.735 4.151 1.925 1.00 42.00 92 ALA A CA 1
ATOM 697 C C . ALA A 1 92 ? -7.651 3.877 0.868 1.00 42.00 92 ALA A C 1
ATOM 699 O O . ALA A 1 92 ? -7.597 2.776 0.324 1.00 42.00 92 ALA A O 1
ATOM 700 N N . LEU A 1 93 ? -6.824 4.880 0.573 1.00 40.94 93 LEU A N 1
ATOM 701 C CA . LEU A 1 93 ? -5.657 4.776 -0.303 1.00 40.94 93 LEU A CA 1
ATOM 702 C C . LEU A 1 93 ? -4.430 5.282 0.457 1.00 40.94 93 LEU A C 1
ATOM 704 O O . LEU A 1 93 ? -4.524 6.415 0.987 1.00 40.94 93 LEU A O 1
#

Secondary structure (DSSP, 8-state):
------TTSSS--TT-S---SSHHHHHHH-TTEETTTTEE-TT-S--SSTTEETTEE--SSPPP-----S-----SS---SS------TT---

InterPro domains:
  IPR001762 Disintegrin domain [PF00200] (13-70)
  IPR001762 Disintegrin domain [PS50214] (4-93)
  IPR001762 Disintegrin domain [SM00050] (13-74)
  IPR036436 Disintegrin domain superfamily [G3DSA:4.10.70.10] (3-90)
  IPR036436 Disintegrin domain superfamily [SSF57552] (13-65)

Sequence (93 aa):
LEVRRLCGNRVIDEGEQCDCGTIEECQNLDPCCDPITCKLTREAECASGPCCKNCRRLQNSRPVKHQMTENSVVINTLSFAGTKRKCDADVAL

Foldseek 3Di:
DPPPCDAQPQDQDPPAQAHQHAPVRCVPRWVQADSVRNHGDPPAPATDDQQADPSDGNPFDQGDDDPDDPDDDDDDDDDDDPDRDDRDPPPGD

pLDDT: mean 71.02, std 21.92, range [31.98, 94.44]

Radius of gyration: 14.98 Å; chains: 1; bounding box: 30×34×38 Å